Protein AF-A0A815WNF3-F1 (afdb_monomer_lite)

Foldseek 3Di:
DVVVVVCQVVVCVVVVHPHGPDDDDDDDPVPCVVTPDDPPPDPDDD

pLDDT: mean 96.4, std 1.58, range [91.88, 98.38]

Radius of gyration: 12.9 Å; ch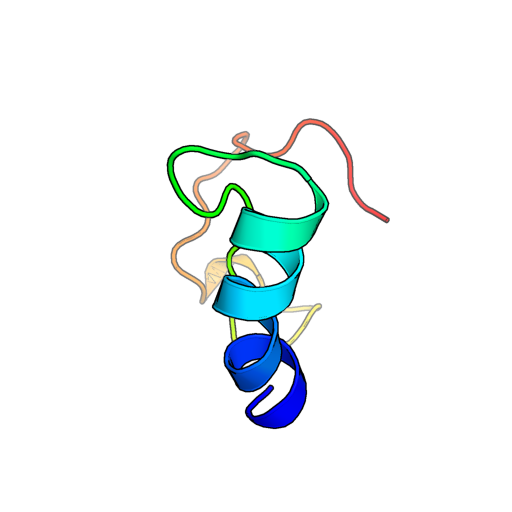ains: 1; bounding box: 24×19×32 Å

Secondary structure (DSSP, 8-state):
-HHHHHTHHHHHHHTT-SS-------S-GGGGGGSSPPTT--S---

Structure (mmCIF, N/CA/C/O backbone):
data_AF-A0A815WNF3-F1
#
_entry.id   AF-A0A815WNF3-F1
#
loop_
_atom_site.group_PDB
_atom_site.id
_atom_site.type_symbol
_atom_site.label_atom_id
_atom_site.label_alt_id
_atom_site.label_comp_id
_atom_site.label_asym_id
_atom_site.label_entity_id
_atom_site.label_seq_id
_atom_site.pdbx_PDB_ins_code
_atom_site.Cartn_x
_atom_site.Cartn_y
_atom_site.Cartn_z
_atom_site.occupancy
_atom_site.B_iso_or_equiv
_atom_site.auth_seq_id
_atom_site.auth_comp_id
_atom_site.auth_asym_id
_atom_site.auth_atom_id
_atom_site.pdbx_PDB_model_num
ATOM 1 N N . LEU A 1 1 ? 6.276 -9.705 6.074 1.00 91.88 1 LEU A N 1
ATOM 2 C CA . LEU A 1 1 ? 6.535 -8.293 5.697 1.00 91.88 1 LEU A CA 1
ATOM 3 C C . LEU A 1 1 ? 7.791 -8.096 4.838 1.00 91.88 1 LEU A C 1
ATOM 5 O O . LEU A 1 1 ? 7.679 -7.483 3.786 1.00 91.88 1 LEU A O 1
ATOM 9 N N . HIS A 1 2 ? 8.962 -8.609 5.243 1.00 96.62 2 HIS A N 1
ATOM 10 C CA . HIS A 1 2 ? 10.223 -8.459 4.493 1.00 96.62 2 HIS A CA 1
ATOM 11 C C . HIS A 1 2 ? 10.111 -8.881 3.016 1.00 96.62 2 HIS A C 1
ATOM 13 O O . HIS A 1 2 ? 10.337 -8.061 2.132 1.00 96.62 2 HIS A O 1
ATOM 19 N N . PHE A 1 3 ? 9.651 -10.109 2.757 1.00 97.75 3 PHE A N 1
ATOM 20 C CA . PHE A 1 3 ? 9.485 -10.634 1.396 1.00 97.75 3 PHE A CA 1
ATOM 21 C C . PHE A 1 3 ? 8.527 -9.795 0.535 1.00 97.75 3 PHE A C 1
ATOM 23 O O . PHE A 1 3 ? 8.809 -9.520 -0.627 1.00 97.75 3 PHE A O 1
ATOM 30 N N . ALA A 1 4 ? 7.421 -9.325 1.122 1.00 97.06 4 ALA A N 1
ATOM 31 C CA . ALA A 1 4 ? 6.459 -8.466 0.433 1.00 97.06 4 ALA A CA 1
ATOM 32 C C . ALA A 1 4 ?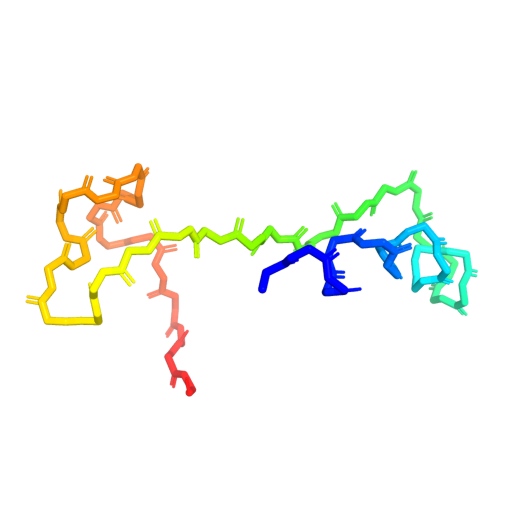 7.098 -7.134 -0.002 1.00 97.06 4 ALA A C 1
ATOM 34 O O . ALA A 1 4 ? 6.966 -6.725 -1.154 1.00 97.06 4 ALA A O 1
ATOM 35 N N . ARG A 1 5 ? 7.874 -6.499 0.891 1.00 97.75 5 ARG A N 1
ATOM 36 C CA . ARG A 1 5 ? 8.595 -5.252 0.586 1.00 97.75 5 ARG A CA 1
ATOM 37 C C . ARG A 1 5 ? 9.685 -5.446 -0.474 1.00 97.75 5 ARG A C 1
ATOM 39 O O . ARG A 1 5 ? 9.851 -4.570 -1.314 1.00 97.75 5 ARG A O 1
ATOM 46 N N . GLN A 1 6 ? 10.385 -6.585 -0.481 1.00 98.19 6 GLN A N 1
ATOM 47 C CA . GLN A 1 6 ? 11.437 -6.883 -1.469 1.00 98.19 6 GLN A CA 1
ATOM 48 C C . GLN A 1 6 ? 10.934 -6.901 -2.918 1.00 98.19 6 GLN A C 1
ATOM 50 O O . GLN A 1 6 ? 11.714 -6.665 -3.835 1.00 98.19 6 GLN A O 1
ATOM 55 N N . HIS A 1 7 ? 9.644 -7.160 -3.136 1.00 98.06 7 HIS A N 1
ATOM 56 C CA . HIS A 1 7 ? 9.073 -7.266 -4.478 1.00 98.06 7 HIS A CA 1
ATOM 57 C C . HIS A 1 7 ? 8.370 -5.988 -4.944 1.00 98.06 7 HIS A C 1
ATOM 59 O O . HIS A 1 7 ? 7.789 -5.987 -6.027 1.00 98.06 7 HIS A O 1
ATOM 65 N N . ILE A 1 8 ? 8.406 -4.893 -4.178 1.00 98.06 8 ILE A N 1
ATOM 66 C CA . ILE A 1 8 ? 7.754 -3.639 -4.584 1.00 98.06 8 ILE A CA 1
ATOM 67 C C . ILE A 1 8 ? 8.322 -3.148 -5.921 1.00 98.06 8 ILE A C 1
ATOM 69 O O . ILE A 1 8 ? 7.556 -2.926 -6.856 1.00 98.06 8 ILE A O 1
ATOM 73 N N . ASP A 1 9 ? 9.647 -3.067 -6.053 1.00 97.56 9 ASP A N 1
ATOM 74 C CA . ASP A 1 9 ? 10.295 -2.561 -7.271 1.00 97.56 9 ASP A CA 1
ATOM 75 C C . ASP A 1 9 ? 10.006 -3.435 -8.494 1.00 97.56 9 ASP A C 1
ATOM 77 O O . ASP A 1 9 ? 9.807 -2.928 -9.603 1.00 97.56 9 ASP A O 1
ATOM 81 N N . TYR A 1 10 ? 9.919 -4.752 -8.285 1.00 98.31 10 TYR A N 1
ATOM 82 C CA . TYR A 1 10 ? 9.502 -5.683 -9.328 1.00 98.31 10 TYR A CA 1
ATOM 83 C C . TYR A 1 10 ? 8.108 -5.322 -9.856 1.00 98.31 10 TYR A C 1
ATOM 85 O O . TYR A 1 10 ? 7.937 -5.179 -11.065 1.00 98.31 10 TYR A O 1
ATOM 93 N N . HIS A 1 11 ? 7.131 -5.112 -8.969 1.00 98.31 11 HIS A N 1
ATOM 94 C CA . HIS A 1 11 ? 5.759 -4.786 -9.364 1.00 98.31 11 HIS A CA 1
ATOM 95 C C . HIS A 1 11 ? 5.636 -3.374 -9.943 1.00 98.31 11 HIS A C 1
ATOM 97 O O . HIS A 1 11 ? 4.910 -3.186 -10.915 1.00 98.31 11 HIS A O 1
ATOM 103 N N . VAL A 1 12 ? 6.389 -2.397 -9.425 1.00 98.38 12 VAL A N 1
ATOM 104 C CA . VAL A 1 12 ? 6.468 -1.050 -10.01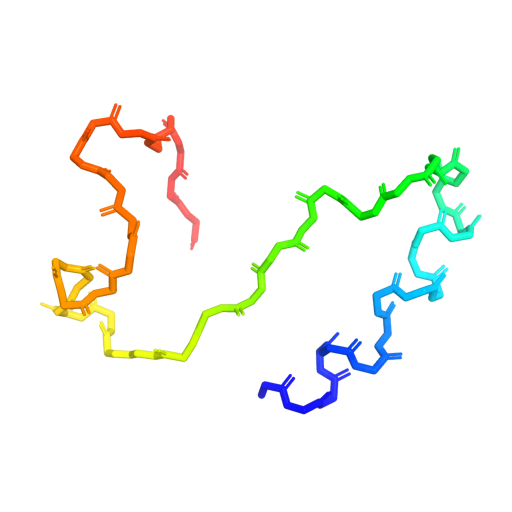6 1.00 98.38 12 VAL A CA 1
ATOM 105 C C . VAL A 1 12 ? 6.884 -1.145 -11.482 1.00 98.38 12 VAL A C 1
ATOM 107 O O . VAL A 1 12 ? 6.211 -0.588 -12.349 1.00 98.38 12 VAL A O 1
ATOM 110 N N . LYS A 1 13 ? 7.948 -1.903 -11.774 1.00 98.25 13 LYS A N 1
ATOM 111 C CA . LYS A 1 13 ? 8.425 -2.117 -13.144 1.00 98.25 13 LYS A CA 1
ATOM 112 C C . LYS A 1 13 ? 7.428 -2.918 -13.980 1.00 98.25 13 LYS A C 1
ATOM 114 O O . LYS A 1 13 ? 7.148 -2.532 -15.111 1.00 98.25 13 LYS A O 1
ATOM 119 N N . HIS A 1 14 ? 6.911 -4.020 -13.443 1.00 98.38 14 HIS A N 1
ATOM 120 C CA . HIS A 1 14 ? 6.015 -4.929 -14.158 1.00 98.38 14 HIS A CA 1
ATOM 121 C C . HIS A 1 14 ? 4.708 -4.243 -14.581 1.00 98.38 14 HIS A C 1
ATOM 123 O O . HIS A 1 14 ? 4.250 -4.443 -15.701 1.00 98.38 14 HIS A O 1
ATOM 129 N N . PHE A 1 15 ? 4.155 -3.379 -13.725 1.00 98.12 15 PHE A N 1
ATOM 130 C CA . PHE A 1 15 ? 2.930 -2.626 -14.003 1.00 98.12 15 PHE A CA 1
ATOM 131 C C . PHE A 1 15 ? 3.171 -1.252 -14.649 1.00 98.12 15 PHE A C 1
ATOM 133 O O . PHE A 1 15 ? 2.218 -0.506 -14.866 1.00 98.12 15 PHE A O 1
ATOM 140 N N . GLY A 1 16 ? 4.422 -0.891 -14.961 1.00 97.69 16 GLY A N 1
ATOM 141 C CA . GLY A 1 16 ? 4.748 0.378 -15.622 1.00 97.69 16 GLY A CA 1
ATOM 142 C C . GLY A 1 16 ? 4.438 1.622 -14.780 1.00 97.69 16 GLY A C 1
ATO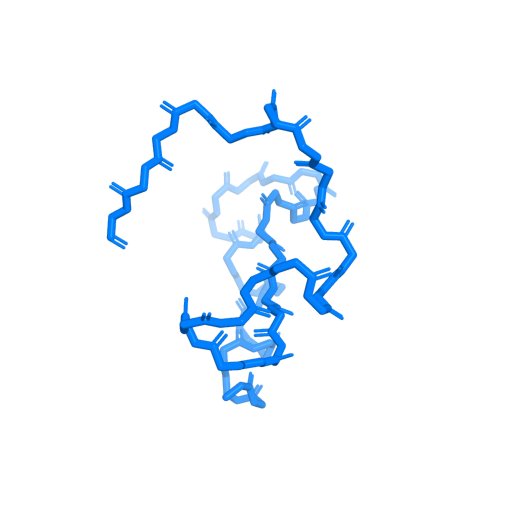M 143 O O . GLY A 1 16 ? 4.139 2.686 -15.325 1.00 97.69 16 GLY A O 1
ATOM 144 N N . LEU A 1 17 ? 4.484 1.504 -13.452 1.00 97.88 17 LEU A N 1
ATOM 145 C CA . LEU A 1 17 ? 4.214 2.611 -12.540 1.00 97.88 17 LEU A CA 1
ATOM 146 C C . LEU A 1 17 ? 5.445 3.512 -12.397 1.00 97.88 17 LEU A C 1
ATOM 148 O O . LEU A 1 17 ? 6.583 3.050 -12.379 1.00 97.88 17 LEU A O 1
ATOM 152 N N . LYS A 1 18 ? 5.221 4.819 -12.212 1.00 97.12 18 LYS A N 1
ATOM 153 C CA . LYS A 1 18 ? 6.310 5.762 -11.886 1.00 97.12 18 LYS A CA 1
ATOM 154 C C . LYS A 1 18 ? 6.853 5.566 -10.464 1.00 97.12 18 LYS A C 1
ATOM 156 O O . LYS A 1 18 ? 7.997 5.907 -10.195 1.00 97.12 18 LYS A O 1
ATOM 161 N N . LYS A 1 19 ? 6.008 5.078 -9.551 1.00 97.00 19 LYS A N 1
ATOM 162 C CA . LYS A 1 19 ? 6.310 4.775 -8.145 1.00 97.00 19 LYS A CA 1
ATOM 163 C C . LYS A 1 19 ? 5.297 3.762 -7.612 1.00 97.00 19 LYS A C 1
ATOM 165 O O . LYS A 1 19 ? 4.214 3.642 -8.182 1.00 9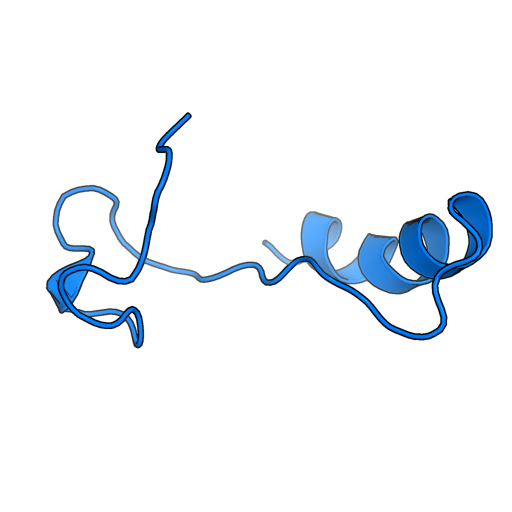7.00 19 LYS A O 1
ATOM 170 N N . SER A 1 20 ? 5.621 3.090 -6.508 1.00 97.06 20 SER A N 1
ATOM 171 C CA . SER A 1 20 ? 4.676 2.186 -5.841 1.00 97.06 20 SER A CA 1
ATOM 172 C C . SER A 1 20 ? 3.410 2.925 -5.406 1.00 97.06 20 SER A C 1
ATOM 174 O O . SER A 1 20 ? 3.475 4.045 -4.896 1.00 97.06 20 SER A O 1
ATOM 176 N N . ASN A 1 21 ? 2.269 2.271 -5.591 1.00 97.44 21 ASN A N 1
ATOM 177 C CA . ASN A 1 21 ? 0.973 2.626 -5.015 1.00 97.44 21 ASN A CA 1
ATOM 178 C C . ASN A 1 21 ? 0.579 1.697 -3.850 1.00 97.44 21 ASN A C 1
ATOM 180 O O . ASN A 1 21 ? -0.534 1.798 -3.349 1.00 97.44 21 ASN A O 1
ATOM 184 N N . VAL A 1 22 ? 1.477 0.800 -3.433 1.00 97.00 22 VAL A N 1
ATOM 185 C CA . VAL A 1 22 ? 1.275 -0.137 -2.323 1.00 97.00 22 VAL A CA 1
ATOM 186 C C . VAL A 1 22 ? 2.213 0.216 -1.176 1.00 97.00 22 VAL A C 1
ATOM 188 O O . VAL A 1 22 ? 3.408 0.455 -1.383 1.00 97.00 22 VAL A O 1
ATOM 191 N N . GLU A 1 23 ? 1.669 0.185 0.036 1.00 96.00 23 GLU A N 1
ATOM 192 C CA . GLU A 1 23 ? 2.401 0.256 1.293 1.00 96.00 23 GLU A CA 1
ATOM 193 C C . GLU A 1 23 ? 2.068 -0.982 2.128 1.00 96.00 23 GLU A C 1
ATOM 195 O O . GLU A 1 23 ? 0.913 -1.392 2.211 1.00 96.00 23 GLU A O 1
ATOM 200 N N . PHE A 1 24 ? 3.082 -1.573 2.761 1.00 97.06 24 PHE A N 1
ATOM 201 C CA . PHE A 1 24 ? 2.861 -2.615 3.755 1.00 97.06 24 PHE A CA 1
ATOM 202 C C . PHE A 1 24 ? 3.124 -2.055 5.150 1.00 97.06 24 PHE A C 1
ATOM 204 O O . PHE A 1 24 ? 4.183 -1.471 5.396 1.00 97.06 24 PHE A O 1
ATOM 211 N N . ILE A 1 25 ? 2.196 -2.287 6.070 1.00 95.81 25 ILE A N 1
ATOM 212 C CA . ILE A 1 25 ? 2.254 -1.826 7.459 1.00 95.81 25 ILE A CA 1
ATOM 213 C C . ILE A 1 25 ? 2.331 -3.063 8.360 1.00 95.81 25 ILE A C 1
ATOM 215 O O . ILE A 1 25 ? 1.701 -4.078 8.072 1.00 95.81 25 ILE A O 1
ATOM 219 N N . GLN A 1 26 ? 3.162 -3.017 9.403 1.00 96.25 26 GLN A N 1
ATOM 220 C CA . GLN A 1 26 ? 3.174 -4.051 10.440 1.00 96.25 26 GLN A CA 1
ATOM 221 C C . GLN A 1 26 ? 2.250 -3.613 11.573 1.00 96.25 26 GLN A C 1
ATOM 223 O O . GLN A 1 26 ? 2.389 -2.488 12.043 1.00 96.25 26 GLN A O 1
ATOM 228 N N . GLY A 1 27 ? 1.362 -4.490 12.024 1.00 94.69 27 GLY A N 1
ATOM 229 C CA . GLY A 1 27 ? 0.451 -4.219 13.131 1.00 94.69 27 GLY A CA 1
ATOM 230 C C . GLY A 1 27 ? -0.523 -5.374 13.341 1.00 94.69 27 GLY A C 1
ATOM 231 O O . GLY A 1 27 ? -0.524 -6.326 12.558 1.00 94.69 27 GLY A O 1
ATOM 232 N N . GLU A 1 28 ? -1.335 -5.264 14.388 1.00 95.75 28 GLU A N 1
ATOM 233 C CA . GLU A 1 28 ? -2.433 -6.186 14.679 1.00 95.75 28 GLU A CA 1
ATOM 234 C C . GLU A 1 28 ? -3.711 -5.714 13.977 1.00 95.75 28 GLU A C 1
ATOM 236 O O . GLU A 1 28 ? -4.041 -4.526 14.011 1.00 95.75 28 GLU A O 1
ATOM 241 N N . ILE A 1 29 ? -4.444 -6.634 13.343 1.00 94.94 29 ILE A N 1
ATOM 242 C CA . ILE A 1 29 ? -5.657 -6.294 12.576 1.00 94.94 29 ILE A CA 1
ATOM 243 C C . ILE A 1 29 ? -6.787 -5.760 13.464 1.00 94.94 29 ILE A C 1
ATOM 245 O O . ILE A 1 29 ? -7.588 -4.947 13.015 1.00 94.94 29 ILE A O 1
ATOM 249 N N . ASP A 1 30 ? -6.806 -6.156 14.735 1.00 95.88 30 ASP A N 1
ATOM 250 C CA . ASP A 1 30 ? -7.790 -5.690 15.713 1.00 95.88 30 ASP A CA 1
ATOM 251 C C . ASP A 1 30 ? -7.432 -4.318 16.311 1.00 95.88 30 ASP A C 1
ATOM 253 O O . ASP A 1 30 ? -8.219 -3.765 17.074 1.00 95.88 30 ASP A O 1
ATOM 257 N N . GLN A 1 31 ? -6.249 -3.775 15.988 1.00 96.00 31 GLN A N 1
ATOM 258 C CA . GLN A 1 31 ? -5.716 -2.528 16.551 1.00 96.00 31 GLN A CA 1
ATOM 259 C C . GLN A 1 31 ? -5.220 -1.565 15.458 1.00 96.00 31 GLN A C 1
ATOM 261 O O . GLN A 1 31 ? -4.152 -0.956 15.581 1.00 96.00 31 GLN A O 1
ATOM 266 N N . LEU A 1 32 ? -5.960 -1.428 14.352 1.00 94.31 32 LEU A N 1
ATOM 267 C CA . LEU A 1 32 ? -5.564 -0.573 13.219 1.00 94.31 32 LEU A CA 1
ATOM 268 C C . LEU A 1 32 ? -5.377 0.900 13.606 1.00 94.31 32 LEU A C 1
ATOM 270 O O . LEU A 1 32 ? -4.569 1.594 12.991 1.00 94.31 32 LEU A O 1
ATOM 274 N N . GLU A 1 33 ? -6.063 1.375 14.640 1.00 92.56 33 GLU A N 1
ATOM 275 C CA . GLU A 1 33 ? -5.914 2.714 15.213 1.00 92.56 33 GLU A CA 1
ATOM 276 C C . GLU A 1 33 ? -4.518 2.984 15.788 1.00 92.56 33 GLU A C 1
ATOM 278 O O . GLU A 1 33 ? -4.137 4.141 15.952 1.00 92.56 33 GLU A O 1
ATOM 283 N N . THR A 1 34 ? -3.743 1.934 16.080 1.00 95.00 34 THR A N 1
ATOM 284 C CA . THR A 1 34 ? -2.346 2.054 16.529 1.00 95.00 34 THR A CA 1
ATOM 285 C C . THR A 1 34 ? -1.368 2.265 15.372 1.00 95.00 34 THR A C 1
ATOM 287 O O . THR A 1 34 ? -0.204 2.608 15.593 1.00 95.00 34 THR A O 1
ATOM 290 N N . THR A 1 35 ? -1.827 2.081 14.132 1.00 93.81 35 THR A N 1
ATOM 291 C CA . THR A 1 35 ? -1.049 2.367 12.924 1.00 93.81 35 THR A CA 1
ATOM 292 C C . THR A 1 35 ? -1.152 3.847 12.539 1.00 93.81 35 THR A C 1
ATOM 294 O O . THR A 1 35 ? -1.866 4.633 13.154 1.00 93.81 35 THR A O 1
ATOM 297 N N . HIS A 1 36 ? -0.452 4.256 11.479 1.00 94.44 36 HIS A N 1
ATOM 298 C CA . HIS A 1 36 ? -0.550 5.612 10.927 1.00 94.44 36 HIS A CA 1
ATOM 299 C C . HIS A 1 36 ? -1.722 5.811 9.950 1.00 94.44 36 HIS A C 1
ATOM 301 O O . HIS A 1 36 ? -1.781 6.843 9.272 1.00 94.44 36 HIS A O 1
ATOM 307 N N . LEU A 1 37 ? -2.641 4.845 9.841 1.00 94.69 37 LEU A N 1
ATOM 308 C CA . LEU A 1 37 ? -3.838 4.983 9.015 1.00 94.69 37 LEU A CA 1
ATOM 309 C C . LEU A 1 37 ? -4.761 6.063 9.587 1.00 94.69 37 LEU A C 1
ATOM 311 O O . LEU A 1 37 ? -5.002 6.148 10.789 1.00 94.69 37 LEU A O 1
ATOM 315 N N . LYS A 1 38 ? -5.285 6.916 8.706 1.00 95.00 38 LYS A N 1
ATOM 316 C CA . LYS A 1 38 ? -6.190 7.993 9.106 1.00 95.00 38 LYS A CA 1
ATOM 317 C C . LYS A 1 38 ? -7.613 7.460 9.233 1.00 95.00 38 LYS A C 1
ATOM 319 O O . LYS A 1 38 ? -8.039 6.574 8.497 1.00 95.00 38 LYS A O 1
ATOM 324 N N . GLN A 1 39 ? -8.384 8.056 10.135 1.00 95.06 39 GLN A N 1
ATOM 325 C CA . GLN A 1 39 ? -9.805 7.749 10.229 1.00 95.06 39 GLN A CA 1
ATOM 326 C C . GLN A 1 39 ? -10.519 8.124 8.921 1.00 95.06 39 GLN A C 1
ATOM 328 O O . GLN A 1 39 ? -10.233 9.169 8.334 1.00 95.06 39 GLN A O 1
ATOM 333 N N . ASN A 1 40 ? -11.453 7.275 8.481 1.00 95.06 40 ASN A N 1
ATOM 334 C CA . ASN A 1 40 ? -12.233 7.449 7.250 1.00 95.06 40 ASN A CA 1
ATOM 335 C C . ASN A 1 40 ? -11.369 7.634 5.983 1.00 95.06 40 ASN A C 1
ATOM 337 O O . ASN A 1 40 ? -11.761 8.366 5.079 1.00 95.06 40 ASN A O 1
ATOM 341 N N . SER A 1 41 ? -10.184 7.011 5.916 1.00 95.81 41 SER A N 1
ATOM 342 C CA . SER A 1 41 ? -9.278 7.127 4.759 1.00 95.81 41 SER A CA 1
ATOM 343 C C . SER A 1 41 ? -9.243 5.908 3.840 1.00 95.81 41 SER A C 1
ATOM 345 O O . SER A 1 41 ? -8.422 5.881 2.926 1.00 95.81 41 SER A O 1
ATOM 347 N N . ILE A 1 42 ? -10.048 4.882 4.118 1.00 96.06 42 ILE A N 1
ATOM 348 C CA . ILE A 1 42 ? -10.056 3.612 3.390 1.00 96.06 42 ILE A CA 1
ATOM 349 C C . ILE A 1 42 ? -11.444 3.404 2.793 1.00 96.06 42 ILE A C 1
ATOM 351 O O . ILE A 1 42 ? -12.423 3.333 3.532 1.00 96.06 42 ILE A O 1
ATOM 355 N N . ASP A 1 43 ? -11.514 3.294 1.466 1.00 97.75 43 ASP A N 1
ATOM 356 C CA . ASP A 1 43 ? -12.774 3.067 0.750 1.00 97.75 43 ASP A CA 1
ATOM 357 C C . ASP A 1 43 ? -13.218 1.593 0.800 1.00 97.75 43 ASP A C 1
ATOM 359 O O . ASP A 1 43 ? -14.413 1.303 0.824 1.00 97.75 43 ASP A O 1
ATOM 363 N N . VAL A 1 44 ? -12.262 0.651 0.801 1.00 97.44 44 VAL A N 1
ATOM 364 C CA . VAL A 1 44 ? -12.507 -0.801 0.717 1.00 97.44 44 VAL A CA 1
ATOM 365 C C . VAL A 1 44 ? -11.510 -1.576 1.588 1.00 97.44 44 VAL A C 1
ATOM 367 O O . VAL A 1 44 ? -10.318 -1.273 1.582 1.00 97.44 44 VAL A O 1
ATOM 370 N N . VAL A 1 45 ? -11.997 -2.609 2.286 1.00 95.50 45 VAL A N 1
ATOM 371 C CA . VAL A 1 45 ? -11.206 -3.570 3.080 1.00 95.50 45 VAL A CA 1
ATOM 372 C C . VAL A 1 45 ? -11.368 -4.968 2.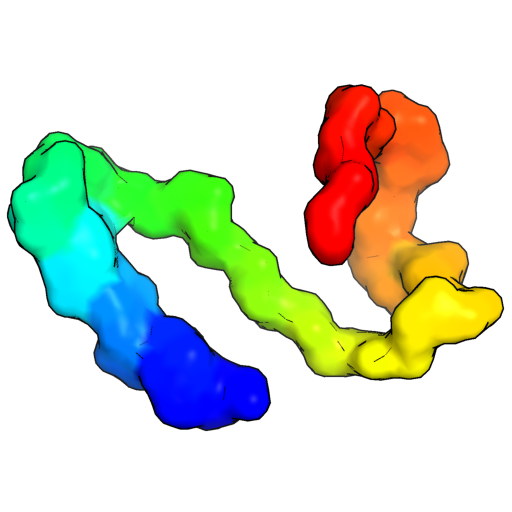474 1.00 95.50 45 VAL A C 1
ATOM 374 O O . VAL A 1 45 ? -12.487 -5.339 2.112 1.00 95.50 45 VAL A O 1
ATOM 377 N N . VAL A 1 46 ? -10.267 -5.718 2.348 1.00 95.62 46 VAL A N 1
ATOM 378 C CA . VAL A 1 46 ? -10.209 -7.076 1.768 1.00 95.62 46 VAL A CA 1
ATOM 379 C C . VAL A 1 46 ? -9.407 -8.037 2.630 1.00 95.62 46 VAL A C 1
ATOM 381 O O . VAL A 1 46 ? -8.512 -7.553 3.358 1.00 95.62 46 VAL A O 1
#

Organism: NCBI:txid392033

Sequence (46 aa):
LHFARQHIDYHVKHFGLKKSNVEFIQGEIDQLETTHLKQNSIDVVV

InterPro domains:
  IPR029063 S-adenosyl-L-methionine-dependent methyltransferase superfamily [G3DSA:3.40.50.150] (1-46)
  IPR029063 S-adenosyl-L-methionine-dependent methyltransferase superfamily [SSF53335] (3-46)